Protein AF-A0A914F758-F1 (afdb_monomer_lite)

Structure (mmCIF, N/CA/C/O backbone):
data_AF-A0A914F758-F1
#
_entry.id   AF-A0A914F758-F1
#
loop_
_atom_site.group_PDB
_atom_site.id
_atom_site.type_symbol
_atom_site.label_atom_id
_atom_site.label_alt_id
_atom_site.label_comp_id
_atom_site.label_asym_id
_atom_site.label_entity_id
_atom_site.label_seq_id
_atom_site.pdbx_PDB_ins_code
_atom_site.Cartn_x
_atom_site.Cartn_y
_atom_site.Cartn_z
_atom_site.occupancy
_atom_site.B_iso_or_equiv
_atom_site.auth_seq_id
_atom_site.auth_comp_id
_atom_site.auth_asym_id
_atom_site.auth_atom_id
_atom_site.pdbx_PDB_model_num
ATOM 1 N N . MET A 1 1 ? -7.052 1.932 14.423 1.00 79.38 1 MET A N 1
ATOM 2 C CA . MET A 1 1 ? -5.907 1.055 14.115 1.00 79.38 1 MET A CA 1
ATOM 3 C C . MET A 1 1 ? -5.948 0.770 12.625 1.00 79.38 1 MET A C 1
ATOM 5 O O . MET A 1 1 ? -7.043 0.579 12.108 1.00 79.38 1 MET A O 1
ATOM 9 N N . ILE A 1 2 ? -4.811 0.820 11.926 1.00 82.75 2 ILE A N 1
ATOM 10 C CA . ILE A 1 2 ? -4.762 0.444 10.503 1.00 82.75 2 ILE A CA 1
ATOM 11 C C . ILE A 1 2 ? -4.831 -1.083 10.434 1.00 82.75 2 ILE A C 1
ATOM 13 O O . ILE A 1 2 ? -4.025 -1.752 11.075 1.00 82.75 2 ILE A O 1
ATOM 17 N N . LEU A 1 3 ? -5.808 -1.610 9.700 1.00 87.75 3 LEU A N 1
ATOM 18 C CA . LEU A 1 3 ? -6.066 -3.043 9.566 1.00 87.75 3 LE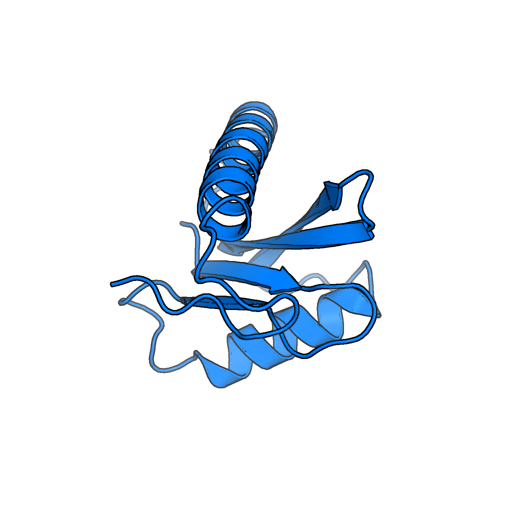U A CA 1
ATOM 19 C C . LEU A 1 3 ? -5.277 -3.633 8.399 1.00 87.75 3 LEU A C 1
ATOM 21 O O . LEU A 1 3 ? -4.598 -4.645 8.561 1.00 87.75 3 LEU A O 1
ATOM 25 N N . CYS A 1 4 ? -5.325 -2.986 7.234 1.00 88.62 4 CYS A N 1
ATOM 26 C CA . CYS A 1 4 ? -4.554 -3.406 6.071 1.00 88.62 4 CYS A CA 1
ATOM 27 C C . CYS A 1 4 ? -4.209 -2.238 5.141 1.00 88.62 4 CYS A C 1
ATOM 29 O O . CYS A 1 4 ? -4.829 -1.171 5.170 1.00 88.62 4 CYS A O 1
ATOM 31 N N 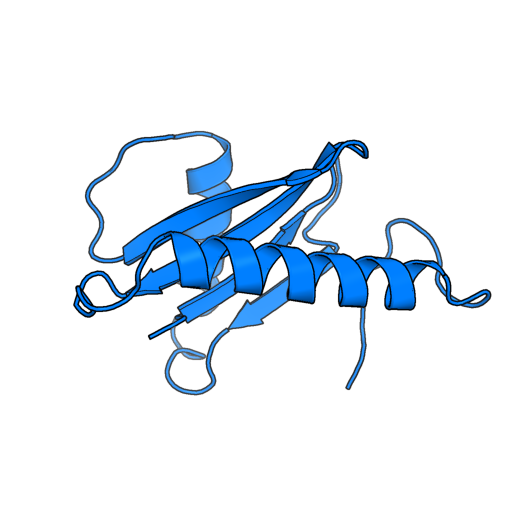. ILE A 1 5 ? -3.180 -2.459 4.326 1.00 90.69 5 ILE A N 1
ATOM 32 C CA . ILE A 1 5 ? -2.724 -1.557 3.272 1.00 90.69 5 ILE A CA 1
ATOM 33 C C . ILE A 1 5 ? -2.645 -2.368 1.984 1.00 90.69 5 ILE A C 1
ATOM 35 O O . ILE A 1 5 ? -2.037 -3.440 1.958 1.00 90.69 5 ILE A O 1
ATOM 39 N N . ALA A 1 6 ? -3.223 -1.830 0.916 1.00 90.69 6 ALA A N 1
ATOM 40 C CA . ALA A 1 6 ? -3.180 -2.426 -0.406 1.00 90.69 6 ALA A CA 1
ATOM 41 C C . ALA A 1 6 ? -2.738 -1.397 -1.452 1.00 90.69 6 ALA A C 1
ATOM 43 O O . ALA A 1 6 ? -3.146 -0.238 -1.415 1.00 90.69 6 ALA A O 1
ATOM 44 N N . ILE A 1 7 ? -1.907 -1.826 -2.397 1.00 90.25 7 ILE A N 1
ATOM 45 C CA . ILE A 1 7 ? -1.510 -1.044 -3.568 1.00 90.25 7 ILE A CA 1
ATOM 46 C C . ILE A 1 7 ? -1.942 -1.835 -4.794 1.00 90.25 7 ILE A C 1
ATOM 48 O O . ILE A 1 7 ? -1.497 -2.964 -4.995 1.00 90.25 7 ILE A O 1
ATOM 52 N N . LEU A 1 8 ? -2.813 -1.245 -5.603 1.00 88.56 8 LEU A N 1
ATOM 53 C CA . LEU A 1 8 ? -3.392 -1.852 -6.793 1.00 88.56 8 LEU A CA 1
ATOM 54 C C . LEU A 1 8 ? -3.049 -1.002 -8.015 1.00 88.56 8 LEU A C 1
ATOM 56 O O . LEU A 1 8 ? -3.190 0.220 -7.995 1.00 88.56 8 LEU A O 1
ATOM 60 N N . ALA A 1 9 ? -2.606 -1.652 -9.085 1.00 81.44 9 ALA A N 1
ATOM 61 C CA . ALA A 1 9 ? -2.477 -1.024 -10.395 1.00 81.44 9 ALA A CA 1
ATOM 62 C C . ALA A 1 9 ? -3.758 -1.245 -11.210 1.00 81.44 9 ALA A C 1
ATOM 64 O O . ALA A 1 9 ? -4.549 -2.130 -10.893 1.00 81.44 9 ALA A O 1
ATOM 65 N N . SER A 1 10 ? -3.952 -0.433 -12.249 1.00 68.62 10 SER A N 1
ATOM 66 C CA . SER A 1 10 ? -5.195 -0.300 -13.021 1.00 68.62 10 SER A CA 1
ATOM 67 C C . SER A 1 10 ? -5.756 -1.601 -13.599 1.00 68.62 10 SER A C 1
ATOM 69 O O . SER A 1 10 ? -6.930 -1.619 -13.948 1.00 68.62 10 SER A O 1
ATOM 71 N N . ASP A 1 11 ? -4.939 -2.650 -13.720 1.00 64.94 11 ASP A N 1
ATOM 72 C CA . ASP A 1 11 ? -5.300 -3.850 -14.480 1.00 64.94 11 ASP A CA 1
ATOM 73 C C . ASP A 1 11 ? -4.575 -5.126 -14.004 1.00 64.94 11 ASP A C 1
ATOM 75 O O . ASP A 1 11 ? -4.380 -6.066 -14.768 1.00 64.94 11 ASP A O 1
ATOM 79 N N . GLN A 1 12 ? -4.077 -5.149 -12.760 1.00 63.12 12 GLN A N 1
ATOM 80 C CA . GLN A 1 12 ? -3.265 -6.250 -12.217 1.00 63.12 12 GLN A CA 1
ATOM 81 C C . GLN A 1 12 ? -3.702 -6.619 -10.789 1.00 63.12 12 GLN A C 1
ATOM 83 O O . GLN A 1 12 ? -4.253 -5.767 -10.082 1.00 63.12 12 GLN A O 1
ATOM 88 N N . PRO A 1 13 ? -3.432 -7.859 -10.323 1.00 68.62 13 PRO A N 1
ATOM 89 C CA . PRO A 1 13 ? -3.541 -8.197 -8.904 1.00 68.62 13 PRO A CA 1
ATOM 90 C C . PRO A 1 13 ? -2.739 -7.202 -8.041 1.00 68.62 13 PRO A C 1
ATOM 92 O O . PRO A 1 13 ? -1.809 -6.563 -8.539 1.00 68.62 13 PRO A O 1
ATOM 95 N N . PRO A 1 14 ? -3.083 -7.039 -6.750 1.00 78.38 14 PRO A N 1
ATOM 96 C CA . PRO A 1 14 ? -2.470 -6.051 -5.879 1.00 78.38 14 PRO A CA 1
ATOM 97 C C . PRO A 1 14 ? -0.956 -6.219 -5.898 1.00 78.38 14 PRO A C 1
ATOM 99 O O . PRO A 1 14 ? -0.428 -7.265 -5.519 1.00 78.38 14 PRO A O 1
ATOM 102 N N . LEU A 1 15 ? -0.271 -5.154 -6.314 1.00 84.00 15 LEU A N 1
ATOM 103 C CA . LEU A 1 15 ? 1.184 -5.063 -6.280 1.00 84.00 15 LEU A CA 1
ATOM 104 C C . LEU A 1 15 ? 1.694 -5.227 -4.851 1.00 84.00 15 LEU A C 1
ATOM 106 O O . LEU A 1 15 ? 2.807 -5.687 -4.634 1.00 84.00 15 LEU A O 1
ATOM 110 N N . TYR A 1 16 ? 0.887 -4.846 -3.867 1.00 89.06 16 TYR A N 1
ATOM 111 C CA . TYR A 1 16 ? 1.211 -5.038 -2.468 1.00 89.06 16 TYR A CA 1
ATOM 112 C C . TYR A 1 16 ? -0.064 -5.202 -1.657 1.00 89.06 16 TYR A C 1
ATOM 114 O O . TYR A 1 16 ? -1.019 -4.447 -1.835 1.00 89.06 16 TYR A O 1
ATOM 122 N N . PHE A 1 17 ? -0.062 -6.158 -0.738 1.00 90.19 17 PHE A N 1
ATOM 123 C CA . PHE A 1 17 ? -1.096 -6.307 0.273 1.00 90.19 17 PHE A CA 1
ATOM 124 C C . PHE A 1 17 ? -0.431 -6.719 1.581 1.00 90.19 17 PHE A C 1
ATOM 126 O O . PHE A 1 17 ? 0.330 -7.687 1.621 1.00 90.19 17 PHE A O 1
ATOM 133 N N . ARG A 1 18 ? -0.697 -5.973 2.653 1.00 88.94 18 ARG A N 1
ATOM 134 C CA . ARG A 1 18 ? -0.275 -6.339 4.006 1.00 88.94 18 ARG A CA 1
ATOM 135 C C . ARG A 1 18 ? -1.373 -6.057 5.008 1.00 88.94 18 ARG A C 1
ATOM 137 O O . ARG A 1 18 ? -1.972 -4.982 5.001 1.00 88.94 18 ARG A O 1
ATOM 144 N N . CYS A 1 19 ? -1.567 -7.019 5.900 1.00 88.56 19 CYS A N 1
ATOM 145 C CA . CYS A 1 19 ? -2.450 -6.926 7.049 1.00 88.56 19 CYS A CA 1
ATOM 146 C C . CYS A 1 19 ? -1.643 -6.707 8.341 1.00 88.56 19 CYS A C 1
ATOM 148 O O . CYS A 1 19 ? -0.459 -7.049 8.421 1.00 88.56 19 CYS A O 1
ATOM 150 N N . SER A 1 20 ? -2.286 -6.109 9.343 1.00 87.44 20 SER A N 1
ATOM 151 C CA . SER A 1 20 ? -1.787 -6.055 10.716 1.00 87.44 20 SER A CA 1
ATOM 152 C C . SER A 1 20 ? -1.641 -7.473 11.287 1.00 87.4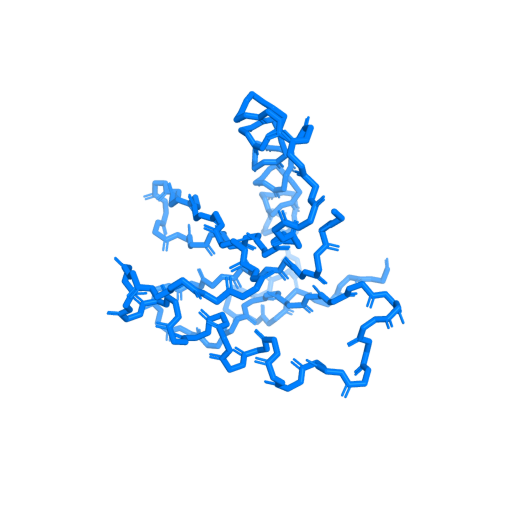4 20 SER A C 1
ATOM 154 O O . SER A 1 20 ? -2.548 -8.287 11.113 1.00 87.44 20 SER A O 1
ATOM 156 N N . PRO A 1 21 ? -0.571 -7.776 12.050 1.00 82.19 21 PRO A N 1
ATOM 157 C CA . PRO A 1 21 ? -0.337 -9.117 12.594 1.00 82.19 21 PRO A CA 1
ATOM 158 C C . PRO A 1 21 ? -1.453 -9.610 13.528 1.00 82.19 21 PRO A C 1
ATOM 160 O O . PRO A 1 21 ? -1.624 -10.814 13.694 1.00 82.19 21 PRO A O 1
ATOM 163 N N . SER A 1 22 ? -2.220 -8.697 14.130 1.00 81.00 22 SER A N 1
ATOM 164 C CA . SER A 1 22 ? -3.368 -9.022 14.982 1.00 81.00 22 SER A CA 1
ATOM 165 C C . SER A 1 22 ? -4.559 -9.606 14.214 1.00 81.00 22 SER A C 1
ATOM 167 O O . SER A 1 22 ? -5.386 -10.284 14.810 1.00 81.00 22 SER A O 1
ATOM 169 N N . GLU A 1 23 ? -4.647 -9.350 12.907 1.00 79.00 23 GLU A N 1
ATOM 170 C CA . GLU A 1 23 ? -5.807 -9.669 12.067 1.00 79.00 23 GLU A CA 1
ATOM 171 C C . GLU A 1 23 ? -5.467 -10.666 10.946 1.00 79.00 23 GLU A C 1
ATOM 173 O O . GLU A 1 23 ? -6.263 -10.857 10.031 1.00 79.00 23 GLU A O 1
ATOM 178 N N . ASN A 1 24 ? -4.324 -11.361 11.026 1.00 78.56 24 ASN A N 1
ATOM 179 C CA . ASN A 1 24 ? -3.915 -12.352 10.019 1.00 78.56 24 ASN A CA 1
ATOM 180 C C . ASN A 1 24 ? -4.956 -13.464 9.800 1.00 78.56 24 ASN A C 1
ATOM 182 O O . ASN A 1 24 ? -5.079 -13.980 8.696 1.00 78.56 24 ASN A O 1
ATOM 186 N N . SER A 1 25 ? -5.740 -13.824 10.820 1.00 82.88 25 SER A N 1
ATOM 187 C CA . SER A 1 25 ? -6.817 -14.814 10.672 1.00 82.88 25 SER A CA 1
ATOM 188 C C . SER A 1 25 ? -7.949 -14.351 9.743 1.00 82.88 25 SER A C 1
ATOM 190 O O . SER A 1 25 ? -8.717 -15.187 9.283 1.00 82.88 25 SER A O 1
ATOM 192 N N . ARG A 1 26 ? -8.068 -13.039 9.489 1.00 83.25 26 ARG A N 1
ATOM 193 C CA . ARG A 1 26 ? -9.083 -12.396 8.634 1.00 83.25 26 ARG A CA 1
ATOM 194 C C . ARG A 1 26 ? -8.482 -11.834 7.343 1.00 83.25 26 ARG A C 1
ATOM 196 O O . ARG A 1 26 ? -9.045 -10.920 6.742 1.00 83.25 26 ARG A O 1
ATOM 203 N N . GLU A 1 27 ? -7.312 -12.324 6.933 1.00 85.81 27 GLU A N 1
ATOM 204 C CA . GLU A 1 27 ? -6.606 -11.804 5.760 1.00 85.81 27 GLU A CA 1
ATOM 205 C C . GLU A 1 27 ? -7.470 -11.882 4.493 1.00 85.81 27 GLU A C 1
ATOM 207 O O . GLU A 1 27 ? -7.583 -10.893 3.768 1.00 85.81 27 GLU A O 1
ATOM 212 N N . ASP A 1 28 ? -8.132 -13.020 4.271 1.00 85.44 28 ASP A N 1
ATOM 213 C CA . ASP A 1 28 ? -8.994 -13.241 3.107 1.00 85.44 28 ASP A CA 1
ATOM 214 C C . ASP A 1 28 ? -10.246 -12.357 3.132 1.00 85.44 28 ASP A C 1
ATOM 216 O O . ASP A 1 28 ? -10.607 -11.778 2.107 1.00 85.44 28 ASP A O 1
ATOM 220 N N . ASP A 1 29 ? -10.857 -12.168 4.306 1.00 85.75 29 ASP A N 1
ATOM 221 C CA . ASP A 1 29 ? -12.014 -11.282 4.481 1.00 85.75 29 ASP A CA 1
ATOM 222 C C . ASP A 1 29 ? -11.642 -9.824 4.182 1.00 85.75 29 ASP A C 1
ATOM 224 O O . ASP A 1 29 ? -12.346 -9.119 3.457 1.00 85.75 29 ASP A O 1
ATOM 228 N N . LEU A 1 30 ? -10.496 -9.368 4.700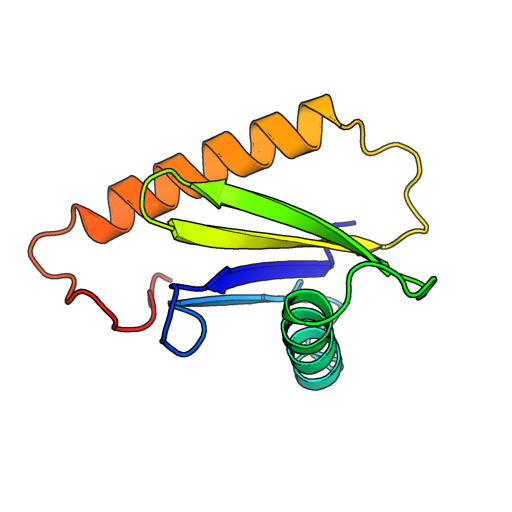 1.00 85.62 30 LEU A N 1
ATOM 229 C CA . LEU A 1 30 ? -9.981 -8.022 4.449 1.00 85.62 30 LEU A CA 1
ATOM 230 C C . LEU A 1 30 ? -9.585 -7.834 2.987 1.00 85.62 30 LEU A C 1
ATOM 232 O O . LEU A 1 30 ? -9.757 -6.750 2.430 1.00 85.62 30 LEU A O 1
ATOM 236 N N . ARG A 1 31 ? -9.055 -8.878 2.354 1.00 87.38 31 ARG A N 1
ATOM 237 C CA . ARG A 1 31 ? -8.709 -8.855 0.937 1.00 87.38 31 ARG A CA 1
ATOM 238 C C . ARG A 1 31 ? -9.960 -8.761 0.071 1.00 87.38 31 ARG A C 1
ATOM 240 O O . ARG A 1 31 ? -9.991 -7.933 -0.837 1.00 87.38 31 ARG A O 1
ATOM 247 N N . LEU A 1 32 ? -10.995 -9.543 0.378 1.00 84.69 32 LEU A N 1
ATOM 248 C CA . LEU A 1 32 ? -12.297 -9.461 -0.281 1.00 84.69 32 LEU A CA 1
ATOM 249 C C . LEU A 1 32 ? -12.914 -8.067 -0.110 1.00 84.69 32 LEU A C 1
ATOM 251 O O . LEU A 1 32 ? -13.351 -7.478 -1.095 1.00 84.69 32 LEU A O 1
ATOM 255 N N . PHE A 1 33 ? -12.864 -7.512 1.103 1.00 85.06 33 PHE A N 1
ATOM 256 C CA . PHE A 1 33 ? -13.344 -6.162 1.399 1.00 85.06 33 PHE A CA 1
ATOM 257 C C . PHE A 1 33 ? -12.609 -5.083 0.591 1.00 85.06 33 PHE A C 1
ATOM 259 O O . PHE A 1 33 ? -13.234 -4.177 0.043 1.00 85.06 33 PHE A O 1
ATOM 266 N N . VAL A 1 34 ? -11.280 -5.171 0.469 1.00 85.81 34 VAL A N 1
ATOM 267 C CA . VAL A 1 34 ? -10.496 -4.244 -0.364 1.00 85.81 34 VAL A CA 1
ATOM 268 C C . VAL A 1 34 ? -10.926 -4.308 -1.830 1.00 85.81 34 VAL A C 1
ATOM 270 O O . VAL A 1 34 ? -11.051 -3.259 -2.458 1.00 85.81 34 VAL A O 1
ATOM 273 N N . TYR A 1 35 ? -11.176 -5.501 -2.376 1.00 84.12 35 TYR A N 1
ATOM 274 C CA . TYR A 1 35 ? -11.640 -5.639 -3.758 1.00 84.12 35 TYR A CA 1
ATOM 275 C C . TYR A 1 35 ? -13.075 -5.150 -3.952 1.00 84.12 35 TYR A C 1
ATOM 277 O O . TYR A 1 35 ? -13.326 -4.435 -4.914 1.00 84.12 35 TYR A O 1
ATOM 285 N N . SER A 1 36 ? -14.000 -5.451 -3.036 1.00 80.25 36 SER A N 1
ATOM 286 C CA . SER A 1 36 ? -15.374 -4.939 -3.133 1.00 80.25 36 SER A CA 1
ATOM 287 C C . SER A 1 36 ? -15.424 -3.412 -3.011 1.00 80.25 36 SER A C 1
ATOM 289 O O . SER A 1 36 ? -16.250 -2.767 -3.651 1.00 80.25 36 SER A O 1
ATOM 291 N N . SER A 1 37 ? -14.490 -2.819 -2.256 1.00 78.81 37 SER A N 1
ATOM 292 C CA . SER A 1 37 ? -14.341 -1.362 -2.115 1.00 78.81 37 SER A CA 1
ATOM 293 C C . SER A 1 37 ? -13.831 -0.671 -3.390 1.00 78.81 37 SER A C 1
ATOM 295 O O . SER A 1 37 ? -13.873 0.555 -3.479 1.00 78.81 37 SER A O 1
ATOM 297 N N . LEU A 1 38 ? -13.317 -1.419 -4.377 1.00 77.62 38 LEU A N 1
ATOM 298 C CA . LEU A 1 38 ? -12.958 -0.863 -5.688 1.00 77.62 38 LEU A CA 1
ATOM 299 C C . LEU A 1 38 ? -14.186 -0.609 -6.565 1.00 77.62 38 LEU A C 1
ATOM 301 O O . LEU A 1 38 ? -14.161 0.335 -7.356 1.00 77.62 38 LEU A O 1
ATOM 305 N N . ASP A 1 39 ? -15.219 -1.438 -6.410 1.00 71.88 39 ASP A N 1
ATOM 306 C CA . ASP A 1 39 ? -16.443 -1.399 -7.212 1.00 71.88 39 ASP A CA 1
ATOM 307 C C . ASP A 1 39 ? -17.572 -0.618 -6.520 1.00 71.88 39 ASP A C 1
ATOM 309 O O . ASP A 1 39 ? -18.466 -0.097 -7.188 1.00 71.88 39 ASP A O 1
ATOM 313 N N . VAL A 1 40 ? -17.535 -0.498 -5.187 1.00 63.06 40 VAL A N 1
ATOM 314 C CA . VAL A 1 40 ? -18.611 0.096 -4.381 1.00 63.06 40 VAL A CA 1
ATOM 315 C C . VAL A 1 40 ? -18.051 1.097 -3.364 1.00 63.06 40 VAL A C 1
ATOM 317 O O . VAL A 1 40 ? -17.314 0.740 -2.450 1.00 63.06 40 VAL A O 1
ATOM 320 N N . PHE A 1 41 ? -18.462 2.362 -3.503 1.00 51.97 41 PHE A N 1
ATOM 321 C CA . PHE A 1 41 ? -18.263 3.450 -2.535 1.00 51.97 41 PHE A CA 1
ATOM 322 C C . PHE A 1 41 ? -19.560 3.710 -1.751 1.00 51.97 41 PHE A C 1
ATOM 324 O O . PHE A 1 41 ? -20.155 4.766 -1.901 1.00 51.97 41 PHE A O 1
ATOM 331 N N . ASP A 1 42 ? -20.046 2.742 -0.982 1.00 50.91 42 ASP A N 1
ATOM 332 C CA . ASP A 1 42 ? -20.807 2.980 0.257 1.00 50.91 42 ASP A CA 1
ATOM 333 C C . ASP A 1 42 ? -21.316 1.636 0.774 1.00 50.91 42 ASP A C 1
ATOM 335 O O . ASP A 1 42 ? -22.318 1.105 0.298 1.00 50.91 42 ASP A O 1
ATOM 339 N N . GLU A 1 43 ? -20.659 1.093 1.792 1.00 46.34 43 GLU A N 1
ATOM 340 C CA . GLU A 1 43 ? -21.367 0.241 2.734 1.00 46.34 43 GLU A CA 1
ATOM 341 C C . GLU A 1 43 ? -20.786 0.457 4.125 1.00 46.34 43 GLU A C 1
ATOM 343 O O . GLU A 1 43 ? -19.572 0.444 4.343 1.00 46.34 43 GLU A O 1
ATOM 348 N N . LYS A 1 44 ? -21.679 0.724 5.077 1.00 48.81 44 LYS A N 1
ATOM 349 C CA . LYS A 1 44 ? -21.365 1.015 6.473 1.00 48.81 44 LYS A CA 1
ATOM 350 C C . LYS A 1 44 ? -20.955 -0.278 7.181 1.00 48.81 44 LYS A C 1
ATOM 352 O O . LYS A 1 44 ? -21.700 -0.823 7.990 1.00 48.81 44 LYS A O 1
ATOM 357 N N . VAL A 1 45 ? -19.776 -0.780 6.844 1.00 55.53 45 VAL A N 1
ATOM 358 C CA . VAL A 1 45 ? -19.126 -1.915 7.500 1.00 55.53 45 VAL A CA 1
ATOM 359 C C . VAL A 1 45 ? -18.358 -1.390 8.720 1.00 55.53 45 VAL A C 1
ATOM 361 O O . VAL A 1 45 ? -18.028 -0.210 8.807 1.00 55.53 45 VAL A O 1
ATOM 364 N N . SER A 1 46 ? -18.058 -2.257 9.690 1.00 62.28 46 SER A N 1
ATOM 365 C CA . SER A 1 46 ? -17.265 -1.954 10.900 1.00 62.28 46 SER A CA 1
ATOM 366 C C . SER A 1 46 ? -15.856 -1.380 10.629 1.00 62.28 46 SER A C 1
ATOM 368 O O . SER A 1 46 ? -15.086 -1.143 11.559 1.00 62.28 46 SER A O 1
ATOM 370 N N . SER A 1 47 ? -15.474 -1.190 9.370 1.00 71.88 47 SER A N 1
ATOM 371 C CA . SER A 1 47 ? -14.170 -0.713 8.935 1.00 71.88 47 SER A CA 1
ATOM 372 C C . SER A 1 47 ? -14.356 0.352 7.862 1.00 71.88 47 SER A C 1
ATOM 374 O O . SER A 1 47 ? -15.174 0.203 6.959 1.00 71.88 47 SER A O 1
ATOM 376 N N . THR A 1 48 ? -13.580 1.424 7.962 1.00 80.00 48 THR A N 1
ATOM 377 C CA . THR A 1 48 ? -13.595 2.538 7.014 1.00 80.00 48 THR A CA 1
ATOM 378 C C . THR A 1 48 ? -12.403 2.403 6.074 1.00 80.00 48 THR A C 1
ATOM 380 O O . THR A 1 48 ? -11.261 2.287 6.526 1.00 80.00 48 THR A O 1
ATOM 383 N N . SER A 1 49 ? -12.644 2.438 4.764 1.00 83.31 49 SER A N 1
ATOM 384 C CA . SER A 1 49 ? -11.589 2.450 3.748 1.00 83.31 49 SER A CA 1
ATOM 385 C C . SER A 1 49 ? -11.277 3.870 3.285 1.00 83.31 49 SER A C 1
ATOM 387 O O . SER A 1 49 ? -12.179 4.643 2.967 1.00 83.31 49 SER A O 1
ATOM 389 N N . TYR A 1 50 ? -9.994 4.188 3.162 1.00 87.19 50 TYR A N 1
ATOM 390 C CA . TYR A 1 50 ? -9.514 5.404 2.516 1.00 87.19 50 TYR A CA 1
ATOM 391 C C . TYR A 1 50 ? -8.771 5.036 1.237 1.00 87.19 50 TYR A C 1
ATOM 393 O O . TYR A 1 50 ? -7.947 4.120 1.239 1.00 87.19 50 TYR A O 1
ATOM 401 N N . GLY A 1 51 ? -9.037 5.771 0.159 1.00 88.56 51 GLY A N 1
ATOM 402 C CA . GLY A 1 51 ? -8.386 5.591 -1.135 1.00 88.56 51 GLY A CA 1
ATOM 403 C C . GLY A 1 51 ? -7.576 6.815 -1.550 1.00 88.56 51 GLY A C 1
ATOM 404 O O . GLY A 1 51 ? -7.988 7.953 -1.329 1.00 88.56 51 GLY A O 1
ATOM 405 N N . TYR A 1 52 ? -6.434 6.575 -2.186 1.00 89.56 52 TYR A N 1
ATOM 406 C CA . TYR A 1 52 ? -5.591 7.589 -2.803 1.00 89.56 52 TYR A CA 1
ATOM 407 C C . TYR A 1 52 ? -5.205 7.150 -4.213 1.00 89.56 52 TYR A C 1
ATOM 409 O O . TYR A 1 52 ? -4.591 6.100 -4.399 1.00 89.56 52 TYR A O 1
ATOM 417 N N . LEU A 1 53 ? -5.576 7.958 -5.205 1.00 89.81 53 LEU A N 1
ATOM 418 C CA . LEU A 1 53 ? -5.265 7.715 -6.609 1.00 89.81 53 LEU A CA 1
ATOM 419 C C . LEU A 1 53 ? -4.098 8.607 -7.037 1.00 89.81 53 LEU A C 1
ATOM 421 O O . LEU A 1 53 ? -4.165 9.831 -6.909 1.00 89.81 53 LEU A O 1
ATOM 425 N N . THR A 1 54 ? -3.033 7.997 -7.549 1.00 89.06 54 THR A N 1
ATOM 426 C CA . THR A 1 54 ? -1.882 8.725 -8.095 1.00 89.06 54 THR A CA 1
ATOM 427 C C . THR A 1 54 ? -2.138 9.167 -9.539 1.00 89.06 54 THR A C 1
ATOM 429 O O . THR A 1 54 ? -3.021 8.660 -10.230 1.00 89.06 54 THR A O 1
ATOM 432 N N . ASN A 1 55 ? -1.304 10.077 -10.044 1.00 88.31 55 ASN A N 1
ATOM 433 C CA . ASN A 1 55 ? -1.293 10.474 -11.457 1.00 88.31 55 ASN A CA 1
ATOM 434 C C . ASN A 1 55 ? -0.965 9.312 -12.417 1.00 88.31 55 ASN A C 1
ATOM 436 O O . ASN A 1 55 ? -1.348 9.360 -13.581 1.00 88.31 55 ASN A O 1
ATOM 440 N N . THR A 1 56 ? -0.281 8.271 -11.936 1.00 87.19 56 THR A N 1
ATOM 441 C CA . THR A 1 56 ? 0.023 7.037 -12.681 1.00 87.19 56 THR A CA 1
ATOM 442 C C . THR A 1 56 ? -1.097 5.997 -12.618 1.00 87.19 56 THR A C 1
ATOM 444 O O . THR A 1 56 ? -0.882 4.851 -12.998 1.00 87.19 56 THR A O 1
ATOM 447 N N . GLN A 1 57 ? -2.283 6.380 -12.127 1.00 85.69 57 GLN A N 1
ATOM 448 C CA . GLN A 1 57 ? -3.444 5.503 -11.943 1.00 85.69 57 GLN A CA 1
ATOM 449 C C . GLN A 1 57 ? -3.203 4.320 -10.988 1.00 85.69 57 GLN A C 1
ATOM 451 O O . GLN A 1 57 ? -3.953 3.345 -10.990 1.00 85.69 57 GLN A O 1
ATOM 456 N N . VAL A 1 58 ? -2.198 4.423 -10.114 1.00 87.69 58 VAL A N 1
ATOM 457 C CA . VAL A 1 58 ? -1.995 3.469 -9.021 1.00 87.69 58 VAL A CA 1
ATOM 458 C C . VAL A 1 58 ? -2.930 3.851 -7.876 1.00 87.69 58 VAL A C 1
ATOM 460 O O . VAL A 1 58 ? -2.933 4.990 -7.400 1.00 87.69 58 VAL A O 1
ATOM 463 N N . LYS A 1 59 ? -3.742 2.890 -7.442 1.00 88.69 59 LYS A N 1
ATOM 464 C CA . LYS A 1 59 ? -4.696 3.014 -6.342 1.00 88.69 59 LYS A CA 1
ATOM 465 C C . LYS A 1 59 ? -4.036 2.516 -5.060 1.00 88.69 59 LYS A C 1
ATOM 467 O O . LYS A 1 59 ? -3.635 1.360 -4.971 1.00 88.69 59 LYS A O 1
ATOM 472 N N . ILE A 1 60 ? -3.934 3.377 -4.057 1.00 90.81 60 ILE A N 1
ATOM 473 C CA . ILE A 1 60 ? -3.467 3.019 -2.716 1.00 90.81 60 ILE A CA 1
ATOM 474 C C . ILE A 1 60 ? -4.681 3.023 -1.793 1.00 90.81 60 ILE A C 1
ATOM 476 O O . ILE A 1 60 ? -5.358 4.040 -1.666 1.00 90.81 60 ILE A O 1
ATOM 480 N N . LEU A 1 61 ? -4.951 1.893 -1.149 1.00 90.31 61 LEU A N 1
ATOM 481 C CA . LEU A 1 61 ? -6.047 1.709 -0.206 1.00 90.31 61 LEU A CA 1
ATOM 482 C C . LEU A 1 61 ? -5.496 1.449 1.191 1.00 90.31 61 LEU A C 1
ATOM 484 O O . LEU A 1 61 ? -4.546 0.686 1.378 1.00 90.31 61 LEU A O 1
ATOM 488 N N . VAL A 1 62 ? -6.115 2.082 2.180 1.00 89.19 62 VAL A N 1
ATOM 489 C CA . VAL A 1 62 ? -5.830 1.877 3.599 1.00 89.19 62 VAL A CA 1
ATOM 490 C C . VAL A 1 62 ? -7.149 1.596 4.296 1.00 89.19 62 VAL A C 1
ATOM 492 O O . VAL A 1 62 ? -8.055 2.429 4.269 1.00 89.19 62 VAL A O 1
ATOM 495 N N . VAL A 1 63 ? -7.254 0.434 4.934 1.00 87.94 63 VAL A N 1
ATOM 496 C CA . VAL A 1 63 ? -8.426 0.063 5.729 1.00 87.94 63 VAL A CA 1
ATOM 497 C C . VAL A 1 63 ? -8.125 0.337 7.191 1.00 87.94 63 VAL A C 1
ATOM 499 O O . VAL A 1 63 ? -7.091 -0.072 7.726 1.00 87.94 63 VAL A O 1
ATOM 502 N N . VAL A 1 64 ? -9.032 1.052 7.839 1.00 86.94 64 VAL A N 1
ATOM 503 C CA . VAL A 1 64 ? -8.923 1.466 9.232 1.00 86.94 64 VAL A CA 1
ATOM 504 C C . VAL A 1 64 ? -10.121 0.926 9.993 1.00 86.94 64 VAL A C 1
ATOM 506 O O . VAL A 1 64 ? -11.246 0.931 9.502 1.00 86.94 64 VAL A O 1
ATOM 509 N N . ASP A 1 65 ? -9.881 0.488 11.219 1.00 84.69 65 ASP A N 1
ATOM 510 C CA . ASP A 1 65 ? -10.959 0.134 12.131 1.00 84.69 65 ASP A CA 1
ATOM 511 C C . ASP A 1 65 ? -11.776 1.381 12.527 1.00 84.69 65 ASP A C 1
ATOM 513 O O . ASP A 1 65 ? -11.214 2.366 13.028 1.00 84.69 65 ASP A O 1
ATOM 517 N N . ALA A 1 66 ? -13.098 1.326 12.330 1.00 73.44 66 ALA A N 1
ATOM 518 C CA . ALA A 1 66 ? -14.027 2.424 12.600 1.00 73.44 66 ALA A CA 1
ATOM 519 C C . ALA A 1 66 ? -14.121 2.784 14.095 1.00 73.44 66 ALA A C 1
ATOM 521 O O . ALA A 1 66 ? -14.591 3.864 14.449 1.00 73.44 66 ALA A O 1
ATOM 522 N N . THR A 1 67 ? -13.620 1.924 14.985 1.00 71.62 67 THR A N 1
ATOM 523 C CA . THR A 1 67 ? -13.560 2.172 16.436 1.00 71.62 67 THR A CA 1
ATOM 524 C C . THR A 1 67 ? -12.609 3.304 16.844 1.00 71.62 67 THR A C 1
ATOM 526 O O . THR A 1 67 ? -12.606 3.711 18.005 1.00 71.62 67 THR A O 1
ATOM 529 N N . ASN A 1 68 ? -11.790 3.832 15.924 1.00 65.88 68 ASN A N 1
ATOM 530 C CA . ASN A 1 68 ? -10.781 4.851 16.219 1.00 65.88 68 ASN A CA 1
ATOM 531 C C . ASN A 1 68 ? -11.141 6.229 15.627 1.00 65.88 68 ASN A C 1
ATOM 533 O O . ASN A 1 68 ? -10.627 6.587 14.566 1.00 65.88 68 ASN A O 1
ATOM 537 N N . PRO A 1 69 ? -11.934 7.059 16.331 1.00 64.31 69 PRO A N 1
ATOM 538 C CA . PRO A 1 69 ? -12.345 8.384 15.849 1.00 64.31 69 PRO A CA 1
ATOM 539 C C . PRO A 1 69 ? -11.215 9.431 15.836 1.00 64.31 69 PRO A C 1
ATOM 541 O O . PRO A 1 69 ? -11.400 10.531 15.327 1.00 64.31 69 PRO A O 1
ATOM 544 N N . ASN A 1 70 ? -10.040 9.118 16.395 1.00 68.75 70 ASN A N 1
ATOM 545 C CA . ASN A 1 70 ? -8.923 10.062 16.514 1.00 68.75 70 ASN A CA 1
ATOM 546 C C . ASN A 1 70 ? -8.059 10.188 15.250 1.00 68.75 70 ASN A C 1
ATOM 548 O O . ASN A 1 70 ? -7.148 11.015 15.224 1.00 68.75 70 ASN A O 1
ATOM 552 N N . LEU A 1 71 ? -8.302 9.376 14.217 1.00 76.44 71 LEU A N 1
ATOM 553 C CA . LEU A 1 71 ? -7.546 9.459 12.970 1.00 76.44 71 LEU A CA 1
ATOM 554 C C . LEU A 1 71 ? -8.032 10.656 12.151 1.00 76.44 71 LEU A C 1
ATOM 556 O O . LEU A 1 71 ? -9.104 10.634 11.550 1.00 76.44 71 LEU A O 1
ATOM 560 N N . LYS A 1 72 ? -7.233 11.725 12.150 1.00 84.12 72 LYS A N 1
ATOM 561 C CA . LYS A 1 72 ? -7.532 12.936 11.389 1.00 84.12 72 LYS A CA 1
ATOM 562 C C . LYS A 1 72 ? -7.197 12.720 9.921 1.00 84.12 72 LYS A C 1
ATOM 564 O O . LYS A 1 72 ? -6.200 12.089 9.574 1.00 84.12 72 LYS A O 1
ATOM 569 N N . GLU A 1 73 ? -7.969 13.351 9.045 1.00 83.50 73 GLU A N 1
ATOM 570 C CA . GLU A 1 73 ? -7.734 13.304 7.599 1.00 83.50 73 GLU A CA 1
ATOM 571 C C . GLU A 1 73 ? -6.322 13.792 7.216 1.00 83.50 73 GLU A C 1
ATOM 573 O O . GLU A 1 73 ? -5.705 13.276 6.285 1.00 83.50 73 GLU A O 1
ATOM 578 N N . GLN A 1 74 ? -5.763 14.744 7.971 1.00 89.00 74 GLN A N 1
ATOM 579 C CA . GLN A 1 74 ? -4.392 15.224 7.784 1.00 89.00 74 GLN A CA 1
ATOM 580 C C . GLN A 1 74 ? -3.347 14.110 7.957 1.00 89.00 74 GLN A C 1
ATOM 582 O O . GLN A 1 74 ? -2.413 14.028 7.156 1.00 89.00 74 GLN A O 1
ATOM 587 N N . ASP A 1 75 ? -3.520 13.243 8.955 1.00 89.25 75 ASP A N 1
ATOM 588 C CA . ASP A 1 75 ? -2.602 12.135 9.228 1.00 89.25 75 ASP A CA 1
ATOM 589 C C . ASP A 1 75 ? -2.715 11.064 8.141 1.00 89.25 75 ASP A C 1
ATOM 591 O O . ASP A 1 75 ? -1.707 10.527 7.684 1.00 89.25 75 ASP A O 1
ATOM 595 N N . ILE A 1 76 ? -3.933 10.824 7.647 1.00 88.69 76 ILE A N 1
ATOM 596 C CA . ILE A 1 76 ? -4.204 9.914 6.527 1.00 88.69 76 ILE A CA 1
ATOM 597 C C . ILE A 1 76 ? -3.545 10.434 5.242 1.00 88.69 76 ILE A C 1
ATOM 599 O O . ILE A 1 76 ? -2.856 9.690 4.545 1.00 88.69 76 ILE A O 1
ATOM 603 N N . ARG A 1 77 ? -3.672 11.733 4.946 1.00 90.44 77 ARG A N 1
ATOM 604 C CA . ARG A 1 77 ? -2.994 12.366 3.801 1.00 90.44 77 ARG A CA 1
ATOM 605 C C . ARG A 1 77 ? -1.470 12.283 3.927 1.00 90.44 77 ARG A C 1
ATOM 607 O O . ARG A 1 77 ? -0.788 12.035 2.932 1.00 90.44 77 ARG A O 1
ATOM 614 N N . ALA A 1 78 ? -0.924 12.487 5.127 1.00 92.19 78 ALA A N 1
ATOM 615 C CA . ALA A 1 78 ? 0.509 12.345 5.382 1.00 92.19 78 ALA A CA 1
ATOM 616 C C . ALA A 1 78 ? 0.980 10.890 5.207 1.00 92.19 78 ALA A C 1
ATOM 618 O O . ALA A 1 78 ? 2.022 10.652 4.593 1.00 92.19 78 ALA A O 1
ATOM 619 N N . LEU A 1 79 ? 0.187 9.921 5.673 1.00 92.50 79 LEU A N 1
ATOM 620 C CA . LEU A 1 79 ? 0.429 8.495 5.482 1.00 92.50 79 LEU A CA 1
ATOM 621 C C . LEU A 1 79 ? 0.453 8.128 3.995 1.00 92.50 79 LEU A C 1
ATOM 623 O O . LEU A 1 79 ? 1.412 7.500 3.551 1.00 92.50 79 LEU A O 1
ATOM 627 N N . PHE A 1 80 ? -0.531 8.573 3.208 1.00 93.56 80 PHE A N 1
ATOM 628 C CA . PHE A 1 80 ? -0.558 8.318 1.766 1.00 93.56 80 PHE A CA 1
ATOM 629 C C . PHE A 1 80 ? 0.665 8.882 1.048 1.00 93.56 80 PHE A C 1
ATOM 631 O O . PHE A 1 80 ? 1.276 8.174 0.251 1.00 93.56 80 PHE A O 1
ATOM 638 N N . LYS A 1 81 ? 1.088 10.111 1.373 1.00 93.69 81 LYS A N 1
ATOM 639 C CA . LYS A 1 81 ? 2.332 10.684 0.828 1.00 93.69 81 LYS A CA 1
ATOM 640 C C . LYS A 1 81 ? 3.547 9.824 1.169 1.00 93.69 81 LYS A C 1
ATOM 642 O O . LYS A 1 81 ? 4.395 9.587 0.314 1.00 93.69 81 LYS A O 1
ATOM 647 N N . LYS A 1 82 ? 3.625 9.334 2.408 1.00 94.50 82 LYS A N 1
ATOM 648 C CA . LYS A 1 82 ? 4.729 8.483 2.861 1.00 94.50 82 LYS A CA 1
ATOM 649 C C . LYS A 1 82 ? 4.745 7.137 2.126 1.00 94.50 82 LYS A C 1
ATOM 651 O O . LYS A 1 82 ? 5.797 6.738 1.638 1.00 94.50 82 LYS A O 1
ATOM 656 N N . ILE A 1 83 ? 3.593 6.473 1.998 1.00 92.88 83 ILE A N 1
ATOM 657 C CA . ILE A 1 83 ? 3.453 5.207 1.257 1.00 92.88 83 ILE A CA 1
ATOM 658 C C . ILE A 1 83 ? 3.798 5.411 -0.218 1.00 92.88 83 ILE A C 1
ATOM 660 O O . ILE A 1 83 ? 4.551 4.622 -0.779 1.00 92.88 83 ILE A O 1
ATOM 664 N N . HIS A 1 84 ? 3.311 6.490 -0.832 1.00 92.81 84 HIS A N 1
ATOM 665 C CA . HIS A 1 84 ? 3.619 6.811 -2.220 1.00 92.81 84 HIS A CA 1
ATOM 666 C C . HIS A 1 84 ? 5.125 7.007 -2.441 1.00 92.81 84 HIS A C 1
ATOM 668 O O . HIS A 1 84 ? 5.675 6.460 -3.390 1.00 92.81 84 HIS A O 1
ATOM 674 N N . ASN A 1 85 ? 5.821 7.693 -1.530 1.00 93.81 85 ASN A N 1
ATOM 675 C CA . ASN A 1 85 ? 7.276 7.839 -1.608 1.00 93.81 85 ASN A CA 1
ATOM 676 C C . ASN A 1 85 ? 8.007 6.488 -1.517 1.00 93.81 85 ASN A C 1
ATOM 678 O O . ASN A 1 85 ? 8.958 6.265 -2.264 1.00 93.81 85 ASN A O 1
ATOM 682 N N . TYR A 1 86 ? 7.564 5.575 -0.643 1.00 91.62 86 TYR A N 1
ATOM 683 C CA . TYR A 1 86 ? 8.134 4.222 -0.573 1.00 91.62 86 TYR A CA 1
ATOM 684 C C . TYR A 1 86 ? 7.840 3.397 -1.824 1.00 91.62 86 TYR A C 1
ATOM 686 O O . TYR A 1 86 ? 8.721 2.688 -2.301 1.00 91.62 86 TYR A O 1
ATOM 694 N N . PHE A 1 87 ? 6.635 3.520 -2.379 1.00 90.56 87 PHE A N 1
ATOM 695 C CA . PHE A 1 87 ? 6.283 2.898 -3.649 1.00 90.56 87 PHE A CA 1
ATOM 696 C C . PHE A 1 87 ? 7.196 3.401 -4.773 1.00 90.56 87 PHE A C 1
ATOM 698 O O . PHE A 1 87 ? 7.793 2.585 -5.467 1.00 90.56 87 PHE A O 1
ATOM 705 N N . CYS A 1 88 ? 7.396 4.720 -4.886 1.00 90.56 88 CYS A N 1
ATOM 706 C CA . CYS A 1 88 ? 8.329 5.328 -5.838 1.00 90.56 88 CYS A CA 1
ATOM 707 C C . CYS A 1 88 ? 9.764 4.806 -5.657 1.00 90.56 88 CYS A C 1
ATOM 709 O O . CYS A 1 88 ? 10.421 4.460 -6.631 1.00 90.56 88 CYS A O 1
ATOM 711 N N . ALA A 1 89 ? 10.248 4.691 -4.418 1.00 91.12 89 ALA A N 1
ATOM 712 C CA . ALA A 1 89 ? 11.571 4.130 -4.152 1.00 91.12 89 ALA A CA 1
ATOM 713 C C . ALA A 1 89 ? 11.681 2.650 -4.570 1.00 91.12 89 ALA A C 1
ATOM 715 O O . ALA A 1 89 ? 12.714 2.246 -5.101 1.00 91.12 89 ALA A O 1
ATOM 716 N N . ALA A 1 90 ? 10.623 1.859 -4.366 1.00 89.19 90 ALA A N 1
ATOM 717 C CA . ALA A 1 90 ? 10.584 0.451 -4.751 1.00 89.19 90 ALA A CA 1
ATOM 718 C C . ALA A 1 90 ? 10.587 0.264 -6.277 1.00 89.19 90 ALA A C 1
ATOM 720 O O . ALA A 1 90 ? 11.352 -0.556 -6.779 1.00 89.19 90 ALA A O 1
ATOM 721 N N . ILE A 1 91 ? 9.795 1.048 -7.019 1.00 88.00 91 ILE A N 1
ATOM 722 C CA . ILE A 1 91 ? 9.749 0.977 -8.492 1.00 88.00 91 ILE A CA 1
ATOM 723 C C . ILE A 1 91 ? 11.002 1.552 -9.161 1.00 88.00 91 ILE A C 1
ATOM 725 O O . ILE A 1 91 ? 11.342 1.145 -10.265 1.00 88.00 91 ILE A O 1
ATOM 729 N N . CYS A 1 92 ? 11.707 2.479 -8.504 1.00 89.06 92 CYS A N 1
ATOM 730 C CA . CYS A 1 92 ? 12.983 3.014 -8.989 1.00 89.06 92 CYS A CA 1
ATOM 731 C C . CYS A 1 92 ? 14.147 2.020 -8.842 1.00 89.06 92 CYS A C 1
ATOM 733 O O . CYS A 1 92 ? 15.278 2.345 -9.205 1.00 89.06 92 CYS A O 1
ATOM 735 N N . ASN A 1 93 ? 13.905 0.823 -8.303 1.00 89.19 93 ASN A N 1
ATOM 736 C CA . ASN A 1 93 ? 14.903 -0.231 -8.272 1.00 89.19 93 ASN A CA 1
ATOM 737 C C . ASN A 1 93 ? 15.114 -0.791 -9.695 1.00 89.19 93 ASN A C 1
ATOM 739 O O . ASN A 1 93 ? 14.165 -1.317 -10.274 1.00 89.19 93 ASN A O 1
ATOM 743 N N . PRO A 1 94 ? 16.341 -0.753 -10.252 1.00 91.81 94 PRO A N 1
ATOM 744 C CA . PRO A 1 94 ? 16.615 -1.250 -11.604 1.00 91.81 94 PRO A CA 1
ATOM 745 C C . PRO A 1 94 ? 16.369 -2.757 -11.779 1.00 91.81 94 PRO A C 1
ATOM 747 O O . PRO A 1 94 ? 16.276 -3.224 -12.909 1.00 91.81 94 PRO A O 1
ATOM 750 N N . PHE A 1 95 ? 16.269 -3.518 -10.685 1.00 90.12 95 PHE A N 1
ATOM 751 C CA . PHE A 1 95 ? 15.962 -4.951 -10.695 1.00 90.12 95 PHE A CA 1
ATOM 752 C C . PHE A 1 95 ? 14.478 -5.259 -10.458 1.00 90.12 95 PHE A C 1
ATOM 754 O O . PHE A 1 95 ? 14.103 -6.427 -10.383 1.00 90.12 95 PHE A O 1
ATOM 761 N N . TYR A 1 96 ? 13.636 -4.239 -10.277 1.00 85.62 96 TYR A N 1
ATOM 762 C CA . TYR A 1 96 ? 12.206 -4.435 -10.095 1.00 85.62 96 TYR A CA 1
ATOM 763 C C . TYR A 1 96 ? 11.499 -4.484 -11.450 1.00 85.62 96 TYR A C 1
ATOM 765 O O . TYR A 1 96 ? 11.549 -3.543 -12.241 1.00 85.62 96 TYR A O 1
ATOM 773 N N . GLU A 1 97 ? 10.813 -5.593 -11.702 1.00 84.31 97 GLU A N 1
ATOM 774 C CA . GLU A 1 97 ? 9.973 -5.759 -12.881 1.00 84.31 97 GLU A CA 1
ATOM 775 C C . GLU A 1 97 ? 8.594 -5.141 -12.635 1.00 84.31 97 GLU A C 1
ATOM 777 O O . GLU A 1 97 ? 7.887 -5.488 -11.684 1.00 84.31 97 GLU A O 1
ATOM 782 N N . LEU A 1 98 ? 8.203 -4.217 -13.513 1.00 81.62 98 LEU A N 1
ATOM 783 C CA . LEU A 1 98 ? 6.901 -3.561 -13.452 1.00 81.62 98 LEU A CA 1
ATOM 784 C C . LEU A 1 98 ? 5.774 -4.594 -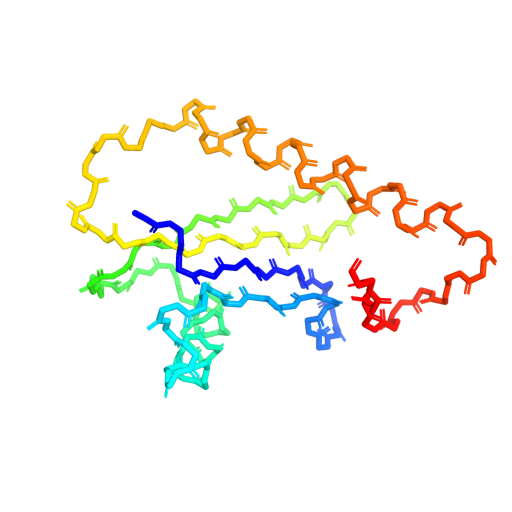13.576 1.00 81.62 98 LEU A C 1
ATOM 786 O O . LEU A 1 98 ? 5.773 -5.416 -14.486 1.00 81.62 98 LEU A O 1
ATOM 790 N N . GLY A 1 99 ? 4.796 -4.517 -12.672 1.00 78.38 99 GLY A N 1
ATOM 791 C CA . GLY A 1 99 ? 3.648 -5.428 -12.636 1.00 78.38 99 GLY A CA 1
ATOM 792 C C . GLY A 1 99 ? 3.815 -6.608 -11.678 1.00 78.38 99 GLY A C 1
ATOM 793 O O . GLY A 1 99 ? 2.812 -7.172 -11.246 1.00 78.38 99 GLY A O 1
ATOM 794 N N . ASN A 1 100 ? 5.041 -6.933 -11.261 1.00 83.81 100 ASN A N 1
ATOM 795 C CA . ASN A 1 100 ? 5.255 -7.976 -10.262 1.00 83.81 100 ASN A CA 1
ATOM 796 C C . ASN A 1 100 ? 4.919 -7.480 -8.845 1.00 83.81 100 ASN A C 1
ATOM 798 O O . ASN A 1 100 ? 5.135 -6.305 -8.526 1.00 83.81 100 ASN A O 1
ATOM 802 N N . PRO A 1 101 ? 4.431 -8.359 -7.951 1.00 86.00 101 PRO A N 1
ATOM 803 C CA . PRO A 1 101 ? 4.188 -7.985 -6.566 1.00 86.00 101 PRO A CA 1
ATOM 804 C C . PRO A 1 101 ? 5.487 -7.534 -5.883 1.00 86.00 101 PRO A C 1
ATOM 806 O O . PRO A 1 101 ? 6.546 -8.151 -6.020 1.00 86.00 101 PRO A O 1
ATOM 809 N N . ILE A 1 102 ? 5.401 -6.441 -5.128 1.00 86.81 102 ILE A N 1
ATOM 810 C CA . ILE A 1 102 ? 6.499 -5.861 -4.363 1.00 86.81 102 ILE A CA 1
ATOM 811 C C . ILE A 1 102 ? 6.775 -6.763 -3.160 1.00 86.81 102 ILE A C 1
ATOM 813 O O . ILE A 1 102 ? 6.142 -6.661 -2.108 1.00 86.81 102 ILE A O 1
ATOM 817 N N . ASN A 1 103 ? 7.769 -7.631 -3.312 1.00 81.19 103 AS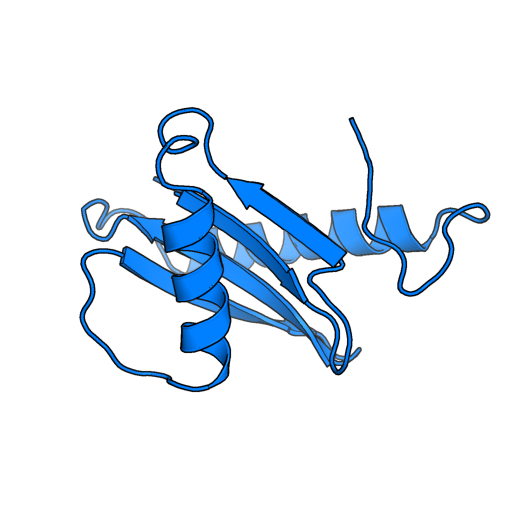N A N 1
ATOM 818 C CA . ASN A 1 103 ? 8.256 -8.503 -2.253 1.00 81.19 103 ASN A CA 1
ATOM 819 C C . ASN A 1 103 ? 9.487 -7.875 -1.593 1.00 81.19 103 ASN A C 1
ATOM 821 O O . ASN A 1 103 ? 10.624 -8.142 -1.974 1.00 81.19 103 ASN A O 1
ATOM 825 N N . SER A 1 104 ? 9.253 -7.023 -0.597 1.00 73.00 104 SER A N 1
ATOM 826 C CA . SER A 1 104 ? 10.300 -6.474 0.272 1.00 73.00 104 SER A CA 1
ATOM 827 C C . SER A 1 104 ? 10.076 -6.971 1.706 1.00 73.00 104 SER A C 1
ATOM 829 O O . SER A 1 104 ? 8.924 -7.041 2.152 1.00 73.00 104 SER A O 1
ATOM 831 N N . ARG A 1 105 ? 11.153 -7.410 2.371 1.00 62.94 105 ARG A N 1
ATOM 832 C CA . ARG A 1 105 ? 11.141 -7.956 3.740 1.00 62.94 105 ARG A CA 1
ATOM 833 C C . ARG A 1 105 ? 11.216 -6.854 4.785 1.00 62.94 105 ARG A C 1
ATOM 835 O O . ARG A 1 105 ? 11.989 -5.900 4.560 1.00 62.94 105 ARG A O 1
#

pLDDT: mean 82.28, std 10.57, range [46.34, 94.5]

Secondary structure (DSSP, 8-state):
-EEEEEEE-TTSS-SEEEE-GGGGGGHHHHHHHHHHHHH-S----SEEEEEEE-TT--EEEEEEETT-TT--HHHHHHHHHHHHHHHHHHHT-TTPPTTS-----

Foldseek 3Di:
DWAKKFKDAPPADTLDIDGDPVCVVCRVVVSVVVVVVVVDDDDPDQKDKDWDADPNRIIIIIIGGPVDPPDDPVVVVVVVVVVVVVVVVQVPPPPDDPRHRRDDD

Sequence (105 aa):
MILCIAILASDQPPLYFRCSPSENSREDDLRLFVYSSLDVFDEKVSSTSYGYLTNTQVKILVVVDATNPNLKEQDIRALFKKIHNYFCAAICNPFYELGNPINSR

Radius of gyration: 13.77 Å; chains: 1; bounding box: 38×30×31 Å